Protein AF-A0A315ZCM9-F1 (afdb_monomer_lite)

Foldseek 3Di:
DVLVVLLVVLQVLLCVLVVVCVVPPDPVSVCCNPVRNVVSNVVSVVSVVVVVVVVCVVVVVD

Sequence (62 aa):
MRKIFIESLFVIVGMAIAVPYIISPGPLLMFLFVFVAQPCFAVAIISAAIEIYRDLKTNKVI

Structure (mmCIF, N/CA/C/O backbone):
data_AF-A0A315ZCM9-F1
#
_entry.id   AF-A0A315ZCM9-F1
#
loop_
_atom_site.group_PDB
_atom_site.id
_atom_site.type_symbol
_atom_site.label_atom_id
_atom_site.label_alt_id
_atom_site.label_comp_id
_atom_site.label_asym_id
_atom_site.label_entity_id
_atom_site.label_seq_id
_atom_site.pdbx_PDB_ins_code
_atom_site.Cartn_x
_atom_site.Cartn_y
_atom_site.Cartn_z
_atom_site.occupancy
_atom_site.B_iso_or_equiv
_atom_site.auth_seq_id
_atom_site.auth_comp_id
_atom_site.auth_asym_id
_atom_site.auth_atom_id
_atom_site.pdbx_PDB_model_num
ATOM 1 N N . MET A 1 1 ? -7.453 14.418 13.016 1.00 57.50 1 MET A N 1
ATOM 2 C CA . MET A 1 1 ? -6.971 14.978 11.729 1.00 57.50 1 MET A CA 1
ATOM 3 C C . MET A 1 1 ? -5.597 14.457 11.299 1.00 57.50 1 MET A C 1
ATOM 5 O O . MET A 1 1 ? -5.494 13.980 10.181 1.00 57.50 1 MET A O 1
ATOM 9 N N . ARG A 1 2 ? -4.550 14.468 12.146 1.00 62.62 2 ARG A N 1
ATOM 10 C CA . ARG A 1 2 ? -3.190 14.038 11.733 1.00 62.62 2 ARG A CA 1
ATOM 11 C C . ARG A 1 2 ? -3.067 12.561 11.306 1.00 62.62 2 ARG A C 1
ATOM 13 O O . ARG A 1 2 ? -2.222 12.256 10.482 1.00 62.62 2 ARG A O 1
ATOM 20 N N . LYS A 1 3 ? -3.890 11.655 11.852 1.00 64.00 3 LYS A N 1
ATOM 21 C CA . LYS A 1 3 ? -3.853 10.213 11.524 1.00 64.00 3 LYS A CA 1
ATOM 22 C C . LYS A 1 3 ? -4.441 9.900 10.145 1.00 64.00 3 LYS A C 1
ATOM 24 O O . LYS A 1 3 ? -3.737 9.332 9.324 1.00 64.00 3 LYS A O 1
ATOM 29 N N . ILE A 1 4 ? -5.633 10.431 9.859 1.00 74.31 4 ILE A N 1
ATOM 30 C CA . ILE A 1 4 ? -6.265 10.380 8.528 1.00 74.31 4 ILE A CA 1
ATOM 31 C C . ILE A 1 4 ? -5.325 10.943 7.450 1.00 74.31 4 ILE A C 1
ATOM 33 O O . ILE A 1 4 ? -5.231 10.404 6.356 1.00 74.31 4 ILE A O 1
ATOM 37 N N . PHE A 1 5 ? -4.572 12.004 7.760 1.00 82.38 5 PHE A N 1
ATOM 38 C CA . PHE A 1 5 ? -3.598 12.563 6.820 1.00 82.38 5 PHE A CA 1
ATOM 39 C C . PHE A 1 5 ? -2.470 11.579 6.466 1.00 82.38 5 PHE A C 1
ATOM 41 O O . PHE A 1 5 ? -2.075 11.494 5.307 1.00 82.38 5 PHE A O 1
ATOM 48 N N . ILE A 1 6 ? -1.966 10.825 7.446 1.00 86.19 6 ILE A N 1
ATOM 49 C CA . ILE A 1 6 ? -0.886 9.850 7.242 1.00 86.19 6 ILE A CA 1
ATOM 50 C C . ILE A 1 6 ? -1.382 8.662 6.409 1.00 86.19 6 ILE A C 1
ATOM 52 O O . ILE A 1 6 ? -0.709 8.264 5.463 1.00 86.19 6 ILE A O 1
ATOM 56 N N . GLU A 1 7 ? -2.565 8.130 6.716 1.00 89.06 7 GLU A N 1
ATOM 57 C CA . GLU A 1 7 ? -3.184 7.041 5.945 1.00 89.06 7 GLU A CA 1
ATOM 58 C C . GLU A 1 7 ? -3.426 7.456 4.494 1.00 89.06 7 GLU A C 1
ATOM 60 O O . GLU A 1 7 ? -2.999 6.761 3.571 1.00 89.06 7 GLU A O 1
ATOM 65 N N . SER A 1 8 ? -4.014 8.636 4.287 1.00 91.50 8 SER A N 1
ATOM 66 C CA . SER A 1 8 ? -4.221 9.199 2.952 1.00 91.50 8 SER A CA 1
ATOM 67 C C . SER A 1 8 ? -2.909 9.393 2.200 1.00 91.50 8 SER A C 1
ATOM 69 O O . SER A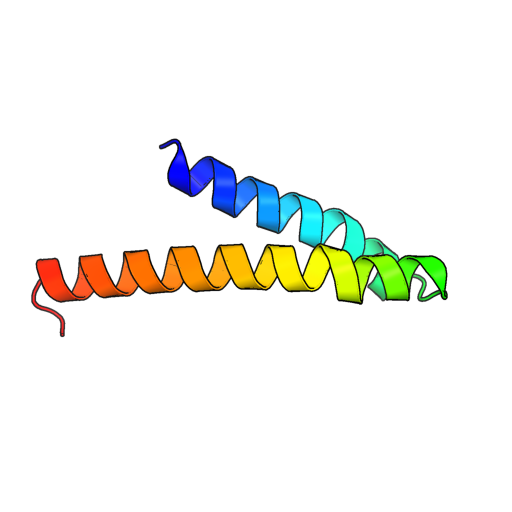 1 8 ? -2.842 9.087 1.013 1.00 91.50 8 SER A O 1
ATOM 71 N N . LEU A 1 9 ? -1.845 9.848 2.869 1.00 94.38 9 LEU A N 1
ATOM 72 C CA . LEU A 1 9 ? -0.533 9.997 2.244 1.00 94.38 9 LEU A CA 1
ATOM 73 C C . LEU A 1 9 ? 0.030 8.644 1.787 1.00 94.38 9 LEU A C 1
ATOM 75 O O . LEU A 1 9 ? 0.502 8.539 0.657 1.00 94.38 9 LEU A O 1
ATOM 79 N N . PHE A 1 10 ? -0.062 7.605 2.620 1.00 94.88 10 PHE A N 1
ATOM 80 C CA . PHE A 1 10 ? 0.371 6.257 2.245 1.00 94.88 10 PHE A CA 1
ATOM 81 C C . PHE A 1 10 ? -0.422 5.702 1.059 1.00 94.88 10 PHE A C 1
ATOM 83 O O . PHE A 1 10 ? 0.170 5.116 0.152 1.00 94.88 10 PHE A O 1
ATOM 90 N N . VAL A 1 11 ? -1.737 5.930 1.023 1.00 96.12 11 VAL A N 1
ATOM 91 C CA . VAL A 1 11 ? -2.577 5.525 -0.111 1.00 96.12 11 VAL A CA 1
ATOM 92 C C . VAL A 1 11 ? -2.195 6.293 -1.374 1.00 96.12 11 VAL A C 1
ATOM 94 O O . VAL A 1 11 ? -2.032 5.674 -2.421 1.00 96.12 11 VAL A O 1
ATOM 97 N N . ILE A 1 12 ? -1.996 7.612 -1.296 1.00 96.88 12 ILE A N 1
ATOM 98 C CA . ILE A 1 12 ? -1.595 8.435 -2.449 1.00 96.88 12 ILE A CA 1
ATOM 99 C C . ILE A 1 12 ? -0.247 7.968 -3.003 1.00 96.88 12 ILE A C 1
ATOM 101 O O . ILE A 1 12 ? -0.126 7.765 -4.210 1.00 96.88 12 ILE A O 1
ATOM 105 N N . VAL A 1 13 ? 0.747 7.749 -2.138 1.00 96.44 13 VAL A N 1
ATOM 106 C CA . VAL A 1 13 ? 2.070 7.247 -2.544 1.00 96.44 13 VAL A CA 1
ATOM 107 C C . VAL A 1 13 ? 1.949 5.865 -3.187 1.00 96.44 13 VAL A C 1
ATOM 109 O O . VAL A 1 13 ? 2.499 5.640 -4.265 1.00 96.44 13 VAL A O 1
ATOM 112 N N . GLY A 1 14 ? 1.190 4.954 -2.574 1.00 96.81 14 GLY A N 1
ATOM 113 C CA . GLY A 1 14 ? 0.956 3.626 -3.132 1.00 96.81 14 GLY A CA 1
ATOM 114 C C . GLY A 1 14 ? 0.272 3.683 -4.500 1.00 96.81 14 GLY A C 1
ATOM 115 O O . GLY A 1 14 ? 0.703 3.007 -5.432 1.00 96.81 14 GLY A O 1
ATOM 116 N N . MET A 1 15 ? -0.746 4.531 -4.657 1.00 97.62 15 MET A N 1
ATOM 117 C CA . MET A 1 15 ? -1.481 4.706 -5.914 1.00 97.62 15 MET A CA 1
ATOM 118 C C . MET A 1 15 ? -0.616 5.327 -7.010 1.00 97.62 15 MET A C 1
ATOM 120 O O . MET A 1 15 ? -0.682 4.885 -8.158 1.00 97.62 15 MET A O 1
ATOM 124 N N . ALA A 1 16 ? 0.236 6.294 -6.660 1.00 97.62 16 ALA A N 1
ATOM 125 C CA . ALA A 1 16 ? 1.176 6.915 -7.588 1.00 97.62 16 ALA A CA 1
ATOM 126 C C . ALA A 1 16 ? 2.184 5.912 -8.173 1.00 97.62 16 ALA A C 1
ATOM 128 O O . ALA A 1 16 ? 2.691 6.137 -9.266 1.00 97.62 16 ALA A O 1
ATOM 129 N N . ILE A 1 17 ? 2.452 4.804 -7.478 1.00 97.00 17 ILE A N 1
ATOM 130 C CA . ILE A 1 17 ? 3.314 3.713 -7.954 1.00 97.00 17 ILE A CA 1
ATOM 131 C C . ILE A 1 17 ? 2.493 2.626 -8.665 1.00 97.00 17 ILE A C 1
ATOM 133 O O . ILE A 1 17 ? 2.887 2.136 -9.725 1.00 97.00 17 ILE A O 1
ATOM 137 N N . ALA A 1 18 ? 1.344 2.251 -8.098 1.00 97.19 18 ALA A N 1
ATOM 138 C CA . ALA A 1 18 ? 0.508 1.169 -8.606 1.00 97.19 18 ALA A CA 1
ATOM 139 C C . ALA A 1 18 ? -0.081 1.479 -9.988 1.00 97.19 18 ALA A C 1
ATOM 141 O O . ALA A 1 18 ? -0.064 0.613 -10.859 1.00 97.19 18 ALA A O 1
ATOM 142 N N . VAL A 1 19 ? -0.562 2.707 -10.218 1.00 97.62 19 VAL A N 1
ATOM 143 C CA . VAL A 1 19 ? -1.171 3.090 -11.503 1.00 97.62 19 VAL A CA 1
ATOM 144 C C . VAL A 1 19 ? -0.165 2.983 -12.662 1.00 97.62 19 VAL A C 1
ATOM 146 O O . VAL A 1 19 ? -0.477 2.291 -13.632 1.00 97.62 19 VAL A O 1
ATOM 149 N N . PRO A 1 20 ? 1.055 3.555 -12.582 1.00 97.44 20 PRO A N 1
ATOM 150 C CA . PRO A 1 20 ? 2.078 3.334 -13.604 1.00 97.44 20 PRO A CA 1
ATOM 151 C C . PRO A 1 20 ? 2.435 1.861 -13.815 1.00 97.44 20 PRO A C 1
ATOM 153 O O . PRO A 1 20 ? 2.576 1.440 -14.961 1.00 97.44 20 PRO A O 1
ATOM 156 N N . TYR A 1 21 ? 2.551 1.072 -12.738 1.00 96.75 21 TYR A N 1
ATOM 157 C CA . TYR A 1 21 ? 2.865 -0.357 -12.837 1.00 96.75 21 TYR A CA 1
ATOM 158 C C . TYR A 1 21 ? 1.781 -1.151 -13.583 1.00 96.75 21 TYR A C 1
ATOM 160 O O . TYR A 1 21 ? 2.112 -2.020 -14.386 1.00 96.75 21 TYR A O 1
ATOM 168 N N . ILE A 1 22 ? 0.501 -0.833 -13.361 1.00 96.81 22 ILE A N 1
ATOM 169 C CA . ILE A 1 22 ? -0.627 -1.470 -14.060 1.00 96.81 22 ILE A CA 1
ATOM 170 C C . ILE A 1 22 ? -0.620 -1.120 -15.553 1.00 96.81 22 ILE A C 1
ATOM 172 O O . ILE A 1 22 ? -0.891 -1.985 -16.383 1.00 96.81 22 ILE A O 1
ATOM 176 N N . ILE A 1 23 ? -0.322 0.136 -15.899 1.00 97.75 23 ILE A N 1
ATOM 177 C CA . ILE A 1 23 ? -0.332 0.605 -17.294 1.00 97.75 23 ILE A CA 1
ATOM 178 C C . ILE A 1 23 ? 0.860 0.041 -18.079 1.00 97.75 23 ILE A C 1
ATOM 180 O O . ILE A 1 23 ? 0.707 -0.341 -19.237 1.00 97.75 23 ILE A O 1
ATOM 184 N N . SER A 1 24 ? 2.045 0.004 -17.470 1.00 96.06 24 SER A N 1
ATOM 185 C CA . SER A 1 24 ? 3.274 -0.464 -18.113 1.00 96.06 24 SER A CA 1
ATOM 186 C C . SER A 1 24 ? 4.136 -1.220 -17.100 1.00 96.06 24 SER A C 1
ATOM 188 O O . SER A 1 24 ? 4.958 -0.615 -16.405 1.00 96.06 24 SER A O 1
ATOM 190 N N . PRO A 1 25 ? 3.954 -2.544 -16.964 1.00 94.31 25 PRO A N 1
ATOM 191 C CA . PRO A 1 25 ? 4.734 -3.325 -16.021 1.00 94.31 25 PRO A CA 1
ATOM 192 C C . PRO A 1 25 ? 6.187 -3.429 -16.497 1.00 94.31 25 PRO A C 1
ATOM 194 O O . PRO A 1 25 ? 6.476 -3.813 -17.628 1.00 94.31 25 PRO A O 1
ATOM 197 N N . GLY A 1 26 ? 7.123 -3.118 -15.604 1.00 97.06 26 GLY A N 1
ATOM 198 C CA . GLY A 1 26 ? 8.558 -3.258 -15.842 1.00 97.06 26 GLY A CA 1
ATOM 199 C C . GLY A 1 26 ? 9.301 -3.603 -14.550 1.00 97.06 26 GLY A C 1
ATOM 200 O O . GLY A 1 26 ? 8.752 -3.382 -13.468 1.00 97.06 26 GLY A O 1
ATOM 201 N N . PRO A 1 27 ? 10.547 -4.113 -14.618 1.00 97.25 27 PRO A N 1
ATOM 202 C CA . PRO A 1 27 ? 11.261 -4.616 -13.439 1.00 97.25 27 PRO A CA 1
ATOM 203 C C . PRO A 1 27 ? 11.392 -3.590 -12.303 1.00 97.25 27 PRO A C 1
ATOM 205 O O . PRO A 1 27 ? 11.182 -3.920 -11.138 1.00 97.25 27 PRO A O 1
ATOM 208 N N . LEU A 1 28 ? 11.670 -2.325 -12.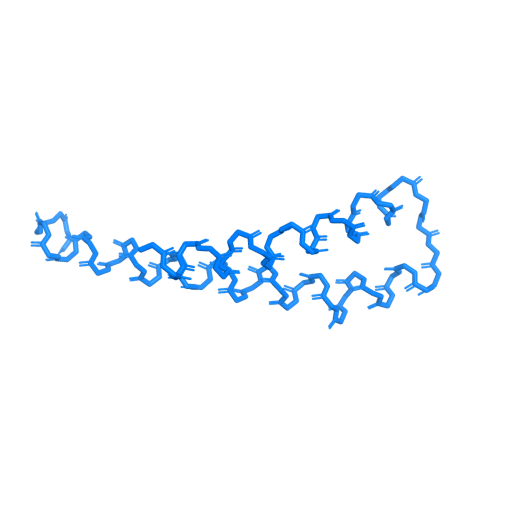641 1.00 96.56 28 LEU A N 1
ATOM 209 C CA . LEU A 1 28 ? 11.761 -1.235 -11.665 1.00 96.56 28 LEU A CA 1
ATOM 210 C C . LEU A 1 28 ? 10.409 -0.948 -10.994 1.00 96.56 28 LEU A C 1
ATOM 212 O O . LEU A 1 28 ? 10.333 -0.820 -9.775 1.00 96.56 28 LEU A O 1
ATOM 216 N N . LEU A 1 29 ? 9.336 -0.866 -11.782 1.00 96.38 29 LEU A N 1
ATOM 217 C CA . LEU A 1 29 ? 7.992 -0.594 -11.270 1.00 96.38 29 LEU A CA 1
ATOM 218 C C . LEU A 1 29 ? 7.458 -1.765 -10.443 1.00 96.38 29 LEU A C 1
ATOM 220 O O . LEU A 1 29 ? 6.800 -1.531 -9.436 1.00 96.38 29 LEU A O 1
ATOM 224 N N . MET A 1 30 ? 7.803 -3.003 -10.804 1.00 97.62 30 MET A N 1
ATOM 2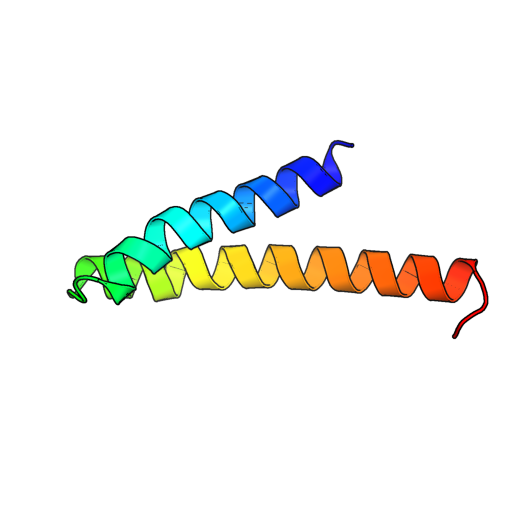25 C CA . MET A 1 30 ? 7.498 -4.188 -10.002 1.00 97.62 30 MET A CA 1
ATOM 226 C C . MET A 1 30 ? 8.164 -4.106 -8.625 1.00 97.62 30 MET A C 1
ATOM 228 O O . MET A 1 30 ? 7.503 -4.329 -7.614 1.00 97.62 30 MET A O 1
ATOM 232 N N . PHE A 1 31 ? 9.448 -3.735 -8.568 1.00 98.00 31 PHE A N 1
ATOM 233 C CA . PHE A 1 31 ? 10.152 -3.535 -7.300 1.00 98.00 31 PHE A CA 1
ATOM 234 C C . PHE A 1 31 ? 9.473 -2.460 -6.440 1.00 98.00 31 PHE A C 1
ATOM 236 O O . PHE A 1 31 ? 9.168 -2.704 -5.274 1.00 98.00 31 PHE A O 1
ATOM 243 N N . LEU A 1 32 ? 9.182 -1.290 -7.019 1.00 97.56 32 LEU A N 1
ATOM 244 C CA . LEU A 1 32 ? 8.502 -0.211 -6.298 1.00 97.56 32 LEU A CA 1
ATOM 245 C C . LEU A 1 32 ? 7.100 -0.631 -5.841 1.00 97.56 32 LEU A C 1
ATOM 247 O O . LEU A 1 32 ? 6.690 -0.322 -4.725 1.00 97.56 32 LEU A O 1
ATOM 251 N N . PHE A 1 33 ? 6.361 -1.366 -6.665 1.00 97.50 33 PHE A N 1
ATOM 252 C CA . PHE A 1 33 ? 5.035 -1.848 -6.306 1.00 97.50 33 PHE A CA 1
ATOM 253 C C . PHE A 1 33 ? 5.090 -2.819 -5.118 1.00 97.50 33 PHE A C 1
ATOM 255 O O . PHE A 1 33 ? 4.380 -2.620 -4.133 1.00 97.50 33 PHE A O 1
ATOM 262 N N . VAL A 1 34 ? 5.969 -3.822 -5.174 1.00 97.44 34 VAL A N 1
ATOM 263 C CA . VAL A 1 34 ? 6.053 -4.878 -4.153 1.00 97.44 34 VAL A CA 1
ATOM 264 C C . VAL A 1 34 ? 6.648 -4.372 -2.841 1.00 97.44 34 VAL A C 1
ATOM 266 O O . VAL A 1 34 ? 6.135 -4.676 -1.769 1.00 97.44 34 VAL A O 1
ATOM 269 N N . PHE A 1 35 ? 7.721 -3.585 -2.901 1.00 97.62 35 PHE A N 1
ATOM 270 C CA . PHE A 1 35 ? 8.473 -3.206 -1.701 1.00 97.62 35 PHE A CA 1
ATOM 271 C C . PHE A 1 35 ? 8.132 -1.819 -1.160 1.00 97.62 35 PHE A C 1
ATOM 273 O O . PHE A 1 35 ? 8.517 -1.505 -0.036 1.00 97.62 35 PHE A O 1
ATOM 280 N N . VAL A 1 36 ? 7.409 -0.992 -1.920 1.00 96.62 36 VAL A N 1
ATOM 281 C CA . VAL A 1 36 ? 7.000 0.347 -1.472 1.00 96.62 36 VAL A CA 1
ATOM 282 C C . VAL A 1 36 ? 5.481 0.451 -1.418 1.00 96.62 36 VAL A C 1
ATOM 284 O O . VAL A 1 36 ? 4.926 0.637 -0.337 1.00 96.62 36 VAL A O 1
ATOM 287 N N . ALA A 1 37 ? 4.786 0.268 -2.545 1.00 97.19 37 ALA A N 1
ATOM 288 C CA . ALA A 1 37 ? 3.340 0.489 -2.601 1.00 97.19 37 ALA A CA 1
ATOM 289 C C . ALA A 1 37 ? 2.554 -0.489 -1.715 1.00 97.19 37 ALA A C 1
ATOM 291 O O . ALA A 1 37 ? 1.702 -0.059 -0.937 1.00 97.19 37 ALA A O 1
ATOM 292 N N . GLN A 1 38 ? 2.856 -1.790 -1.783 1.00 97.19 38 GLN A N 1
ATOM 293 C CA . GLN A 1 38 ? 2.168 -2.803 -0.979 1.00 97.19 38 GLN A CA 1
ATOM 294 C C . GLN A 1 38 ? 2.324 -2.569 0.538 1.00 97.19 38 GLN A C 1
ATOM 296 O O . GLN A 1 38 ? 1.298 -2.555 1.222 1.00 97.19 38 GLN A O 1
ATOM 301 N N . PRO A 1 39 ? 3.528 -2.309 1.090 1.00 97.44 39 PRO A N 1
ATOM 302 C CA . PRO A 1 39 ? 3.670 -1.910 2.490 1.00 97.44 39 PRO A CA 1
ATOM 303 C C . PRO A 1 39 ? 2.902 -0.636 2.853 1.00 97.44 39 PRO A C 1
ATOM 305 O O . PRO A 1 39 ? 2.255 -0.604 3.900 1.00 97.44 39 PRO A O 1
ATOM 308 N N . CYS A 1 40 ? 2.916 0.394 1.997 1.00 96.56 40 CYS A N 1
ATOM 309 C CA . CYS A 1 40 ? 2.136 1.612 2.231 1.00 96.56 40 CYS A CA 1
ATOM 310 C C . CYS A 1 40 ? 0.636 1.307 2.343 1.00 96.56 40 CYS A C 1
ATOM 312 O O . CYS A 1 40 ? -0.016 1.751 3.290 1.00 96.56 4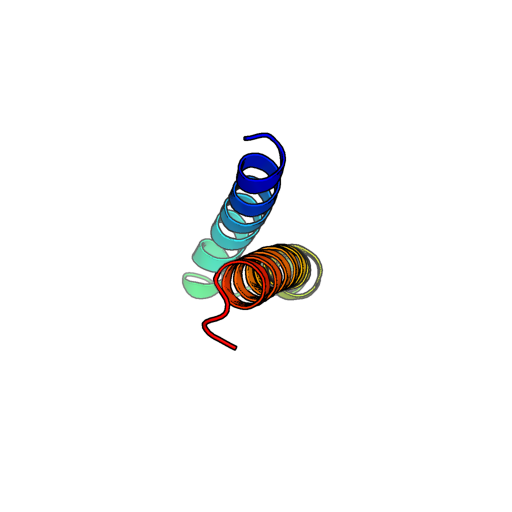0 CYS A O 1
ATOM 314 N N . PHE A 1 41 ? 0.097 0.497 1.430 1.00 96.75 41 PHE A N 1
ATOM 315 C CA . PHE A 1 41 ? -1.299 0.071 1.495 1.00 96.75 41 PHE A CA 1
ATOM 316 C C . PHE A 1 41 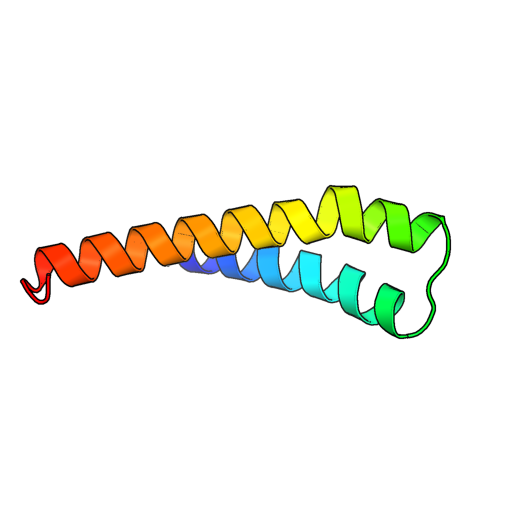? -1.591 -0.770 2.735 1.00 96.75 41 PHE A C 1
ATOM 318 O O . PHE A 1 41 ? -2.601 -0.535 3.392 1.00 96.75 41 PHE A O 1
ATOM 325 N N . ALA A 1 42 ? -0.710 -1.703 3.099 1.00 96.50 42 ALA A N 1
ATOM 326 C CA . ALA A 1 42 ? -0.887 -2.528 4.289 1.00 96.50 42 ALA A CA 1
ATOM 327 C C . ALA A 1 42 ? -0.976 -1.671 5.561 1.00 96.50 42 ALA A C 1
ATOM 329 O O . ALA A 1 42 ? -1.892 -1.854 6.361 1.00 96.50 42 ALA A O 1
ATOM 330 N N . VAL A 1 43 ? -0.081 -0.691 5.723 1.00 95.06 43 VAL A N 1
ATOM 331 C CA . VAL A 1 43 ? -0.106 0.229 6.871 1.00 95.06 43 VAL A CA 1
ATOM 332 C C . VAL A 1 43 ? -1.394 1.052 6.892 1.00 95.06 43 VAL A C 1
ATOM 334 O O . VAL A 1 43 ? -2.009 1.178 7.953 1.00 95.06 43 VAL A O 1
ATOM 337 N N . ALA A 1 44 ? -1.834 1.569 5.742 1.00 94.25 44 ALA A N 1
ATOM 338 C CA . ALA A 1 44 ? -3.070 2.343 5.651 1.00 94.25 44 ALA A CA 1
ATOM 339 C C . ALA A 1 44 ? -4.305 1.495 6.004 1.00 94.25 44 ALA A C 1
ATOM 341 O O . ALA A 1 44 ? -5.115 1.905 6.832 1.00 94.25 44 ALA A O 1
ATOM 342 N N . ILE A 1 45 ? -4.410 0.286 5.443 1.00 94.44 45 ILE A N 1
ATOM 343 C CA . ILE A 1 45 ? -5.526 -0.638 5.690 1.00 94.44 45 ILE A CA 1
ATOM 344 C C . ILE A 1 45 ? -5.570 -1.060 7.158 1.00 94.44 45 ILE A C 1
ATOM 346 O O . ILE A 1 45 ? -6.635 -1.021 7.769 1.00 94.44 45 ILE A O 1
ATOM 350 N N . ILE A 1 46 ? -4.432 -1.448 7.740 1.00 95.25 46 ILE A N 1
ATOM 351 C CA . ILE A 1 46 ? -4.371 -1.885 9.142 1.00 95.25 46 ILE A CA 1
ATOM 352 C C . ILE A 1 46 ? -4.764 -0.739 10.075 1.00 95.25 46 ILE A C 1
ATOM 354 O O . ILE A 1 46 ? -5.538 -0.950 11.007 1.00 95.25 46 ILE A O 1
ATOM 358 N N . SER A 1 47 ? -4.263 0.472 9.825 1.00 92.88 47 SER A N 1
ATOM 359 C CA . SER A 1 47 ? -4.581 1.640 10.655 1.00 92.88 47 SER A CA 1
ATOM 360 C C . SER A 1 47 ? -6.076 1.965 10.605 1.00 92.88 47 SER A C 1
ATOM 362 O O . SER A 1 47 ? -6.714 2.042 11.659 1.00 92.88 47 SER A O 1
ATOM 364 N N . ALA A 1 48 ? -6.652 1.999 9.400 1.00 91.12 48 ALA A N 1
ATOM 365 C CA . ALA A 1 48 ? -8.080 2.217 9.204 1.00 91.12 48 ALA A CA 1
ATOM 366 C C . ALA A 1 48 ? -8.929 1.108 9.850 1.00 91.12 48 ALA A C 1
ATOM 368 O O . ALA A 1 48 ? -9.903 1.394 10.543 1.00 91.12 48 ALA A O 1
ATOM 369 N N . ALA A 1 49 ? -8.544 -0.162 9.696 1.00 93.31 49 ALA A N 1
ATOM 370 C CA . ALA A 1 49 ? -9.256 -1.290 10.296 1.00 93.31 49 ALA A CA 1
ATOM 371 C C . ALA A 1 49 ? -9.243 -1.234 11.832 1.00 93.31 49 ALA A C 1
ATOM 373 O O . ALA A 1 49 ? -10.264 -1.498 12.469 1.00 93.31 49 ALA A O 1
ATOM 374 N N . ILE A 1 50 ? -8.112 -0.856 12.439 1.00 93.25 50 ILE A N 1
ATOM 375 C CA . ILE A 1 50 ? -8.009 -0.664 13.892 1.00 93.25 50 ILE A CA 1
ATOM 376 C C . ILE A 1 50 ? -8.920 0.479 14.352 1.00 93.25 50 ILE A C 1
ATOM 378 O O . ILE A 1 50 ? -9.544 0.364 15.410 1.00 93.25 50 ILE A O 1
ATOM 382 N N . GLU A 1 51 ? -8.992 1.577 13.599 1.00 89.94 51 GLU A N 1
ATOM 383 C CA . GLU A 1 51 ? -9.853 2.714 13.934 1.00 89.94 51 GLU A CA 1
ATOM 384 C C . GLU A 1 51 ? -11.333 2.340 13.835 1.00 89.94 51 GLU A C 1
ATOM 386 O O . GLU A 1 51 ? -12.063 2.536 14.806 1.00 89.94 51 GLU A O 1
ATOM 391 N N . ILE A 1 52 ? -11.738 1.684 12.744 1.00 91.00 52 ILE A N 1
ATOM 392 C CA . ILE A 1 52 ? -13.098 1.160 12.566 1.00 91.00 52 ILE A CA 1
ATOM 393 C C . ILE A 1 52 ? -13.455 0.202 13.706 1.00 91.00 52 ILE A C 1
ATOM 395 O O . ILE A 1 52 ? -14.508 0.337 14.320 1.00 91.00 52 ILE A O 1
ATOM 399 N N . TYR A 1 53 ? -12.572 -0.737 14.055 1.00 93.38 53 TYR A N 1
ATOM 400 C CA . TYR A 1 53 ? -12.830 -1.679 15.146 1.00 93.38 53 TYR A CA 1
ATOM 401 C C . TYR A 1 53 ? -13.008 -0.976 16.501 1.00 93.38 53 TYR A C 1
ATOM 403 O O . TYR A 1 53 ? -13.898 -1.322 17.280 1.00 93.38 53 TYR A O 1
ATOM 411 N N . ARG A 1 54 ? -12.173 0.028 16.797 1.00 91.31 54 ARG A N 1
ATOM 412 C CA . ARG A 1 54 ? -12.288 0.816 18.033 1.00 91.31 54 ARG A CA 1
ATOM 413 C C . ARG A 1 54 ? -13.574 1.627 18.068 1.00 91.31 54 ARG A C 1
ATOM 415 O O . ARG A 1 54 ? -14.187 1.708 19.132 1.00 91.31 54 ARG A O 1
ATOM 422 N N . ASP A 1 55 ? -13.970 2.200 16.940 1.00 92.06 55 ASP A N 1
ATOM 423 C CA . ASP A 1 55 ? -15.208 2.962 16.825 1.00 92.06 55 ASP A CA 1
ATOM 424 C C . ASP A 1 55 ? -16.430 2.056 17.029 1.00 92.06 55 ASP A C 1
ATOM 426 O O . ASP A 1 55 ? -17.262 2.323 17.894 1.00 92.06 55 ASP A O 1
ATOM 430 N N . LEU A 1 56 ? -16.473 0.899 16.361 1.00 93.31 56 LEU A N 1
ATOM 431 C CA . LEU A 1 56 ? -17.548 -0.087 16.518 1.00 93.31 56 LEU A CA 1
ATOM 432 C C . LEU A 1 56 ? -17.682 -0.587 17.962 1.00 93.31 56 LEU A C 1
ATOM 434 O O . LEU A 1 56 ? -18.797 -0.652 18.485 1.00 93.31 56 LEU A O 1
ATOM 438 N N . LYS A 1 57 ? -16.554 -0.866 18.629 1.00 93.12 57 LYS A N 1
ATOM 439 C CA . LYS A 1 57 ? -16.529 -1.270 20.043 1.00 93.12 57 LYS A CA 1
ATOM 440 C C . LYS A 1 57 ? -16.985 -0.146 20.979 1.00 93.12 57 LYS A C 1
ATOM 442 O O . LYS A 1 57 ? -17.645 -0.401 21.984 1.00 93.12 57 LYS A O 1
ATOM 447 N N . THR A 1 58 ? -16.638 1.103 20.670 1.00 92.56 58 THR A N 1
ATOM 448 C CA . THR A 1 58 ? -17.048 2.276 21.465 1.00 92.56 58 THR A CA 1
ATOM 449 C C . THR A 1 58 ? -18.547 2.533 21.322 1.00 92.56 58 THR A C 1
ATOM 451 O O . THR A 1 58 ? -19.226 2.800 22.313 1.00 92.56 58 THR A O 1
ATOM 454 N N . ASN A 1 59 ? -19.075 2.360 20.111 1.00 90.88 59 ASN A N 1
ATOM 455 C CA . ASN A 1 59 ? -20.488 2.530 19.786 1.00 90.88 59 ASN A CA 1
ATOM 456 C C . ASN A 1 59 ? -21.347 1.288 20.099 1.00 90.88 59 ASN A C 1
ATOM 458 O O . ASN A 1 59 ? -22.548 1.305 19.836 1.00 90.88 59 ASN A O 1
ATOM 462 N N . LYS A 1 60 ? -20.763 0.230 20.691 1.00 84.31 60 LYS A N 1
ATOM 463 C CA . LYS A 1 60 ? -21.431 -1.034 21.069 1.00 84.31 60 LYS A CA 1
ATOM 464 C C . LYS A 1 60 ? -22.150 -1.729 19.905 1.00 84.31 60 LYS A C 1
ATOM 466 O O . LYS A 1 60 ? -23.173 -2.381 20.103 1.00 84.31 60 LYS A O 1
ATOM 471 N N . VAL A 1 61 ? -21.624 -1.569 18.693 1.00 85.12 61 VAL A N 1
ATOM 472 C CA . VAL A 1 61 ? -22.111 -2.291 17.507 1.00 85.12 61 VAL A CA 1
ATOM 473 C C . VAL A 1 61 ? -21.583 -3.729 17.509 1.00 85.12 61 VAL A C 1
ATOM 475 O O . VAL A 1 61 ? -22.264 -4.636 17.037 1.00 85.12 61 VAL A O 1
ATOM 478 N N . ILE A 1 62 ? -20.381 -3.922 18.064 1.00 76.81 62 ILE A N 1
ATOM 479 C CA . ILE A 1 62 ? -19.711 -5.209 18.296 1.00 76.81 62 ILE A CA 1
ATOM 480 C C . ILE A 1 62 ? -19.207 -5.239 19.742 1.00 76.81 62 ILE A C 1
ATOM 482 O O . ILE A 1 62 ? -18.818 -4.157 20.245 1.00 76.81 62 ILE A O 1
#

Secondary structure (DSSP, 8-state):
-HHHHHHHHHHHHHHHHHHHHHHS--HHHHHHIIIIIHHHHHHHHHHHHHHHHHH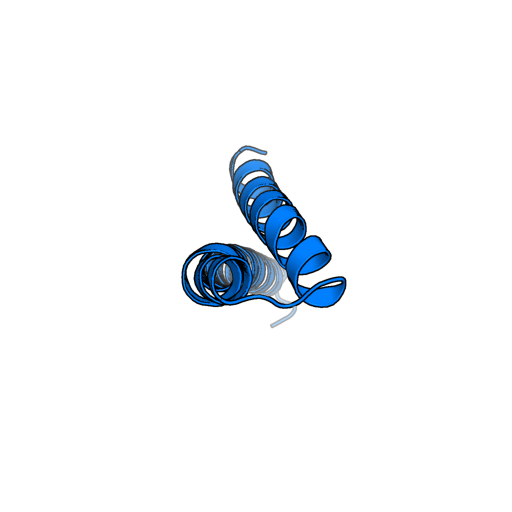HHHTT--

Organism: Sediminitomix flava (NCBI:txid379075)

pLDDT: mean 92.32, std 8.51, range [57.5, 98.0]

Radius of gyration: 14.76 Å; chains: 1; bounding box: 34×20×40 Å